Protein AF-A0A822XSL1-F1 (afdb_monomer_lite)

Organism: Nelumbo nucifera (NCBI:txid4432)

Radius of gyration: 12.56 Å; chains: 1; bounding box: 32×30×30 Å

Secondary structure (DSSP, 8-state):
--THHHHHHHHHHHHHHHHHHHS-HHHHHHHHHHHHHHHTSHHHHHHHHHTT-HHHHHHHHHHH-----

InterPro domains:
  IPR011989 Armadillo-like helical [G3DSA:1.25.10.10] (3-69)

pLDDT: mean 74.56, std 13.94, range [39.22, 87.56]

Structure (mmCIF, N/CA/C/O backbone):
data_AF-A0A822XSL1-F1
#
_entry.id   AF-A0A822XSL1-F1
#
loop_
_atom_site.group_PDB
_atom_site.id
_atom_site.type_symbol
_atom_site.label_atom_id
_atom_site.label_alt_id
_atom_site.label_comp_id
_atom_site.label_asym_id
_atom_site.label_entity_id
_atom_site.label_seq_id
_atom_site.pdbx_PDB_ins_code
_atom_site.Cartn_x
_atom_site.Cartn_y
_atom_site.Cartn_z
_atom_site.occupancy
_atom_site.B_iso_or_equiv
_atom_site.auth_seq_id
_atom_site.auth_comp_id
_atom_site.auth_asym_id
_atom_site.auth_atom_id
_atom_site.pdbx_PDB_model_num
ATOM 1 N N . MET A 1 1 ? -11.700 15.078 18.827 1.00 43.09 1 MET A N 1
ATOM 2 C CA . MET A 1 1 ? -10.614 14.469 18.028 1.00 43.09 1 MET A CA 1
ATOM 3 C C . MET A 1 1 ? -10.891 14.777 16.563 1.00 43.09 1 MET A C 1
ATOM 5 O O . MET A 1 1 ? -11.982 14.489 16.085 1.00 43.09 1 MET A O 1
ATOM 9 N N . CYS A 1 2 ? -9.991 15.522 15.922 1.00 39.22 2 CYS A N 1
ATOM 10 C CA . CYS A 1 2 ? -10.205 16.211 14.649 1.00 39.22 2 CYS A CA 1
ATOM 11 C C . CYS A 1 2 ? -10.435 15.238 13.484 1.00 39.22 2 CYS A C 1
ATOM 13 O O . CYS A 1 2 ? -9.558 14.438 13.168 1.00 39.22 2 CYS A O 1
ATOM 15 N N . ARG A 1 3 ? -11.573 15.373 12.783 1.00 48.34 3 ARG A N 1
ATOM 16 C CA . AR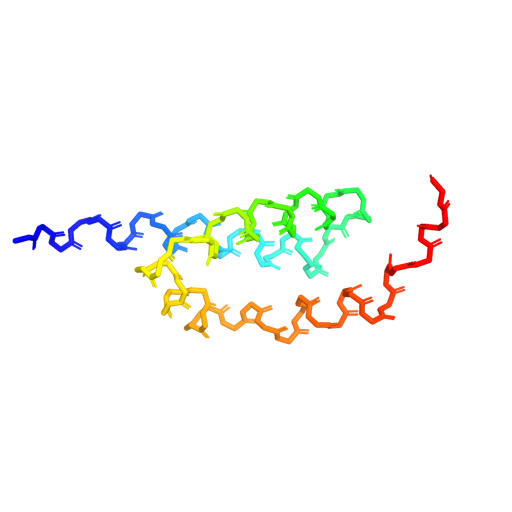G A 1 3 ? -11.893 14.622 11.549 1.00 48.34 3 ARG A CA 1
ATOM 17 C C . ARG A 1 3 ? -10.833 14.766 10.436 1.00 48.34 3 ARG A C 1
ATOM 19 O O . ARG A 1 3 ? -10.827 13.970 9.511 1.00 48.34 3 ARG A O 1
ATOM 26 N N . GLN A 1 4 ? -9.916 15.733 10.541 1.00 48.50 4 GLN A N 1
ATOM 27 C CA . GLN A 1 4 ? -8.844 15.990 9.568 1.00 48.50 4 GLN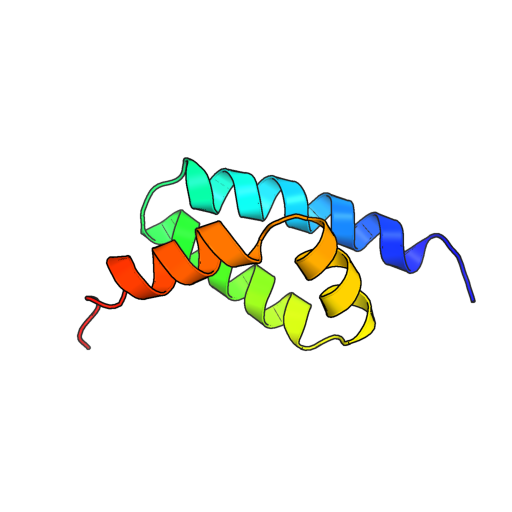 A CA 1
ATOM 28 C C . GLN A 1 4 ? -7.641 15.030 9.632 1.00 48.50 4 GLN A C 1
ATOM 30 O O . GLN A 1 4 ? -6.867 14.994 8.678 1.00 48.50 4 GLN A O 1
ATOM 35 N N . CYS A 1 5 ? -7.461 14.236 10.696 1.00 44.34 5 CYS A N 1
ATOM 36 C CA . CYS A 1 5 ? -6.288 13.354 10.802 1.00 44.34 5 CYS A CA 1
ATOM 37 C C . CYS A 1 5 ? -6.384 12.091 9.922 1.00 44.34 5 CYS A C 1
ATOM 39 O O . CYS A 1 5 ? -5.358 11.603 9.456 1.00 44.34 5 CYS A O 1
ATOM 41 N N . THR A 1 6 ? -7.586 11.580 9.637 1.00 52.56 6 THR A N 1
ATOM 42 C CA . THR A 1 6 ? -7.768 10.354 8.833 1.00 52.56 6 THR A CA 1
ATOM 43 C C . THR A 1 6 ? -7.780 10.622 7.327 1.00 52.56 6 THR A C 1
ATOM 45 O O . THR A 1 6 ? -7.266 9.819 6.548 1.00 52.56 6 THR A O 1
ATOM 48 N N . GLU A 1 7 ? -8.286 11.779 6.889 1.00 54.62 7 GLU A N 1
ATOM 49 C CA . GLU A 1 7 ? -8.365 12.107 5.460 1.00 54.62 7 GLU A CA 1
ATOM 50 C C . GLU A 1 7 ? -6.992 12.319 4.814 1.00 54.62 7 GLU A C 1
ATOM 52 O O . GLU A 1 7 ? -6.820 12.029 3.630 1.00 54.62 7 GLU A O 1
ATOM 57 N N . GLN A 1 8 ? -6.003 12.814 5.564 1.00 55.97 8 GLN A N 1
ATOM 58 C CA . GLN A 1 8 ? -4.662 13.051 5.026 1.00 55.97 8 GLN A CA 1
ATOM 59 C C . GLN A 1 8 ? -3.932 11.739 4.701 1.00 55.97 8 GLN A C 1
ATOM 61 O O . GLN A 1 8 ? -3.210 11.664 3.705 1.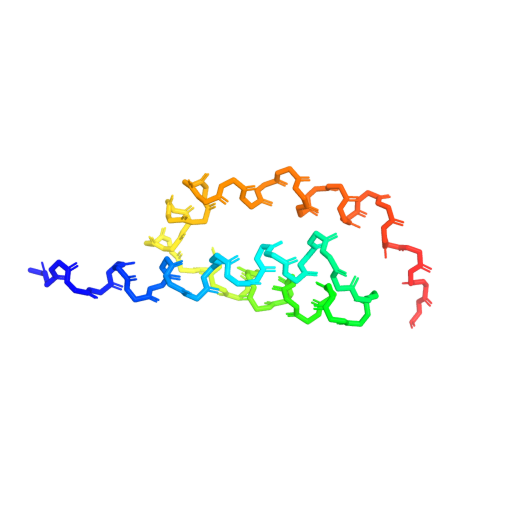00 55.97 8 GLN A O 1
ATOM 66 N N . ASN A 1 9 ? -4.171 10.684 5.484 1.00 62.53 9 ASN A N 1
ATOM 67 C CA . ASN A 1 9 ? -3.533 9.384 5.281 1.00 62.53 9 ASN A CA 1
ATOM 68 C C . ASN A 1 9 ? -4.124 8.654 4.065 1.00 62.53 9 ASN A C 1
ATOM 70 O O . ASN A 1 9 ? -3.371 8.131 3.246 1.00 62.53 9 ASN A O 1
ATOM 74 N N . VAL A 1 10 ? -5.444 8.729 3.846 1.00 63.47 10 VAL A N 1
ATOM 75 C CA . VAL A 1 10 ? -6.108 8.192 2.635 1.00 63.47 10 VAL A CA 1
ATOM 76 C C . VAL A 1 10 ? -5.555 8.819 1.349 1.00 63.47 10 VAL A C 1
ATOM 78 O O . VAL A 1 10 ? -5.372 8.127 0.344 1.00 63.47 10 VAL A O 1
ATOM 81 N N . ARG A 1 11 ? -5.241 10.122 1.377 1.00 67.06 11 ARG A N 1
ATOM 82 C CA . ARG A 1 11 ? -4.653 10.845 0.234 1.00 67.06 11 ARG A CA 1
ATOM 83 C C . ARG A 1 11 ? -3.260 10.333 -0.130 1.00 67.06 11 ARG A C 1
ATOM 85 O O . ARG A 1 11 ? -2.917 10.359 -1.304 1.00 67.06 11 ARG A O 1
ATOM 92 N N . ASN A 1 12 ? -2.492 9.847 0.845 1.00 74.62 12 ASN A N 1
ATOM 93 C CA . ASN A 1 12 ? -1.184 9.231 0.609 1.00 74.62 12 ASN A CA 1
ATOM 94 C C . ASN A 1 12 ? -1.298 7.760 0.185 1.00 74.62 12 ASN A C 1
ATOM 96 O O . ASN A 1 12 ? -0.507 7.289 -0.622 1.00 74.62 12 ASN A O 1
ATOM 100 N N . ILE A 1 13 ? -2.308 7.030 0.662 1.00 81.12 13 ILE A N 1
ATOM 101 C CA . ILE A 1 13 ? -2.470 5.601 0.355 1.00 81.12 13 ILE A CA 1
ATOM 102 C C . ILE A 1 13 ? -2.828 5.376 -1.121 1.00 81.12 13 ILE A C 1
ATOM 104 O O . ILE A 1 13 ? -2.207 4.543 -1.775 1.00 81.12 13 ILE A O 1
ATOM 108 N N . LYS A 1 14 ? -3.782 6.135 -1.678 1.00 82.81 14 LYS A N 1
ATOM 109 C CA . LYS A 1 14 ? -4.229 6.001 -3.082 1.00 82.81 14 LYS A CA 1
ATOM 110 C C . LYS A 1 14 ? -3.094 6.041 -4.126 1.00 82.81 14 LYS A C 1
ATOM 112 O O . LYS A 1 14 ? -3.035 5.125 -4.948 1.00 82.81 14 LYS A O 1
ATOM 117 N N . PRO A 1 15 ? -2.186 7.037 -4.123 1.00 86.06 15 PRO A N 1
ATOM 118 C CA . PRO A 1 15 ? -1.065 7.063 -5.059 1.00 86.06 15 PRO A CA 1
ATOM 119 C C . PRO A 1 15 ? -0.078 5.913 -4.823 1.00 86.06 15 PRO A C 1
ATOM 121 O O . PRO A 1 15 ? 0.442 5.369 -5.793 1.00 86.06 15 PRO A O 1
ATOM 124 N N . LEU A 1 16 ? 0.122 5.461 -3.579 1.00 86.44 16 LEU A N 1
ATOM 125 C CA . LEU A 1 16 ? 0.949 4.280 -3.298 1.00 86.44 16 LEU A CA 1
ATOM 126 C C . LEU A 1 16 ? 0.338 3.005 -3.900 1.00 86.44 16 LEU A C 1
ATOM 128 O O . LEU A 1 16 ? 1.062 2.213 -4.500 1.00 86.44 16 LEU A O 1
ATOM 132 N N . VAL A 1 17 ? -0.991 2.836 -3.833 1.00 84.75 17 VAL A N 1
ATOM 133 C CA . VAL A 1 17 ? -1.699 1.723 -4.503 1.00 84.75 17 VAL A CA 1
ATOM 134 C C . VAL A 1 17 ? -1.514 1.791 -6.014 1.00 84.75 17 VAL A C 1
ATOM 136 O O . VAL A 1 17 ? -1.299 0.773 -6.671 1.00 84.75 17 VAL A O 1
ATOM 139 N N . TYR A 1 18 ? -1.598 2.997 -6.575 1.00 86.94 18 TYR A N 1
ATOM 140 C CA . TYR A 1 18 ? -1.420 3.216 -8.003 1.00 86.94 18 TYR A CA 1
ATOM 141 C C . TYR A 1 18 ? -0.005 2.840 -8.459 1.00 86.94 18 TYR A C 1
ATOM 143 O O . TYR A 1 18 ? 0.148 2.127 -9.451 1.00 86.94 18 TYR A O 1
ATOM 151 N N . VAL A 1 19 ? 1.024 3.239 -7.704 1.00 87.56 19 VAL A N 1
ATOM 152 C CA . VAL A 1 19 ? 2.423 2.859 -7.958 1.00 87.56 19 VAL A CA 1
ATOM 153 C C . VAL A 1 19 ? 2.627 1.350 -7.796 1.00 87.56 19 VAL A C 1
ATOM 155 O O . VAL A 1 19 ? 3.329 0.745 -8.598 1.00 87.56 19 VAL A O 1
ATOM 158 N N . LEU A 1 20 ? 1.967 0.705 -6.834 1.00 84.38 20 LEU A N 1
ATOM 159 C CA . LEU A 1 20 ? 1.981 -0.756 -6.684 1.00 84.38 20 LEU A CA 1
ATOM 160 C C . LEU A 1 20 ? 1.413 -1.486 -7.912 1.00 84.38 20 LEU A C 1
ATOM 162 O O . LEU A 1 20 ? 1.936 -2.524 -8.325 1.00 84.38 20 LEU A O 1
ATOM 166 N N . LYS A 1 21 ? 0.364 -0.928 -8.525 1.00 83.06 21 LYS A N 1
ATOM 167 C CA . LYS A 1 21 ? -0.272 -1.491 -9.724 1.00 83.06 21 LYS A CA 1
ATOM 168 C C . LYS A 1 21 ? 0.526 -1.211 -11.002 1.00 83.06 21 LYS A C 1
ATOM 170 O O . LYS A 1 21 ? 0.674 -2.113 -11.820 1.00 83.06 21 LYS A O 1
ATOM 175 N N . THR A 1 22 ? 1.050 0.003 -11.166 1.00 86.19 22 THR A N 1
ATOM 176 C CA . THR A 1 22 ? 1.588 0.498 -12.453 1.00 86.19 22 THR A CA 1
ATOM 177 C C . THR A 1 22 ? 3.101 0.730 -12.480 1.00 86.19 22 THR A C 1
ATOM 179 O O . THR A 1 22 ? 3.684 0.800 -13.556 1.00 86.19 22 THR A O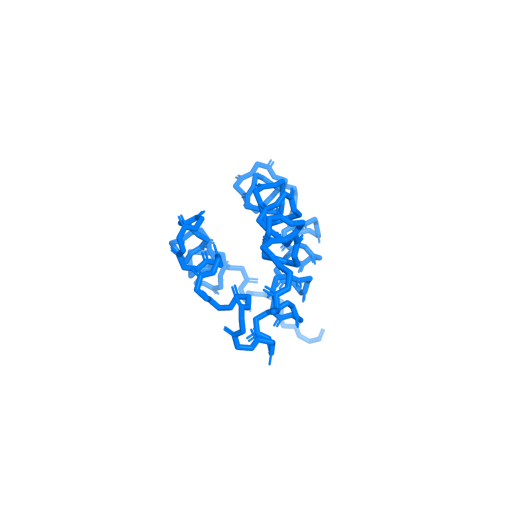 1
ATOM 182 N N . GLY A 1 23 ? 3.746 0.856 -11.320 1.00 82.50 23 GLY A N 1
ATOM 183 C CA . GLY A 1 23 ? 5.168 1.177 -11.197 1.00 82.50 23 GLY A CA 1
ATOM 184 C C . GLY A 1 23 ? 6.105 0.000 -11.484 1.00 82.50 23 GLY A C 1
ATOM 185 O O . GLY A 1 23 ? 5.679 -1.139 -11.654 1.00 82.50 23 GLY A O 1
ATOM 186 N N . ILE A 1 24 ? 7.409 0.281 -11.503 1.00 83.81 24 ILE A N 1
ATOM 187 C CA . ILE A 1 24 ? 8.491 -0.716 -11.611 1.00 83.81 24 ILE A CA 1
ATOM 188 C C . ILE A 1 24 ? 8.766 -1.387 -10.259 1.00 83.81 24 ILE A C 1
ATOM 190 O O . ILE A 1 24 ? 8.408 -0.833 -9.221 1.00 83.81 24 ILE A O 1
ATOM 194 N N . GLU A 1 25 ? 9.435 -2.546 -10.241 1.00 82.31 25 GLU A N 1
ATOM 195 C CA . GLU A 1 25 ? 9.643 -3.341 -9.015 1.00 82.31 25 GLU A CA 1
ATOM 196 C C . GLU A 1 25 ? 10.182 -2.531 -7.825 1.00 82.31 25 GLU A C 1
ATOM 198 O O . GLU A 1 25 ? 9.620 -2.609 -6.736 1.00 82.31 25 GLU A O 1
ATOM 203 N N . VAL A 1 26 ? 11.187 -1.675 -8.040 1.00 83.75 26 VAL A N 1
ATOM 204 C CA . VAL A 1 26 ? 11.760 -0.806 -6.992 1.00 83.75 26 VAL A CA 1
ATOM 205 C C . VAL A 1 26 ? 10.720 0.167 -6.425 1.00 83.75 26 VAL A C 1
ATOM 207 O O . VAL A 1 26 ? 10.605 0.339 -5.212 1.00 83.75 26 VAL A O 1
ATOM 210 N N . SER A 1 27 ? 9.915 0.792 -7.284 1.00 86.88 27 SER A N 1
ATOM 211 C CA . SER A 1 27 ? 8.849 1.699 -6.848 1.00 86.88 27 SER A CA 1
ATOM 212 C C . SER A 1 27 ? 7.742 0.951 -6.109 1.00 86.88 27 SER A C 1
ATOM 214 O O . SER A 1 27 ? 7.216 1.472 -5.127 1.00 86.88 27 SER A O 1
ATOM 216 N N . LYS A 1 28 ? 7.415 -0.278 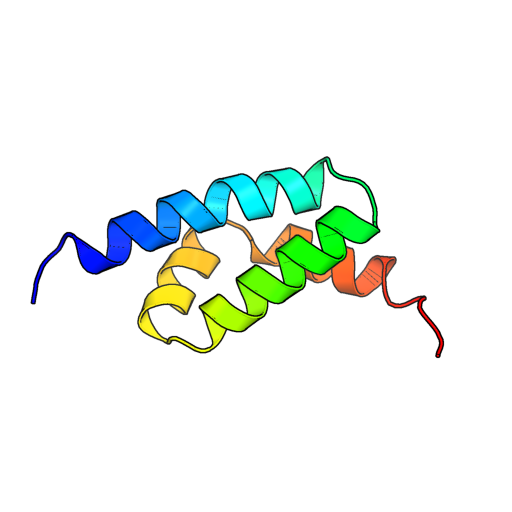-6.532 1.00 86.81 28 LYS A N 1
ATOM 217 C CA . LYS A 1 28 ? 6.458 -1.144 -5.829 1.00 86.81 28 LYS A CA 1
ATOM 218 C C . LYS A 1 28 ? 6.973 -1.539 -4.444 1.00 86.81 28 LYS A C 1
ATOM 220 O O . LYS A 1 28 ? 6.205 -1.473 -3.487 1.00 86.81 28 LYS A O 1
ATOM 225 N N . GLN A 1 29 ? 8.257 -1.881 -4.310 1.00 85.50 29 GLN A N 1
ATOM 226 C CA . GLN A 1 29 ? 8.888 -2.172 -3.016 1.00 85.50 29 GLN A CA 1
ATOM 227 C C . GLN A 1 29 ? 8.847 -0.957 -2.090 1.00 85.50 29 GLN A C 1
ATOM 229 O O . GLN A 1 29 ? 8.379 -1.069 -0.958 1.00 85.50 29 GLN A O 1
ATOM 234 N N . ASN A 1 30 ? 9.249 0.217 -2.583 1.00 86.44 30 ASN A N 1
ATOM 235 C CA . ASN A 1 30 ? 9.214 1.454 -1.803 1.00 86.44 30 ASN A CA 1
ATOM 236 C C . ASN A 1 30 ? 7.783 1.809 -1.377 1.00 86.44 30 ASN A C 1
ATOM 238 O O . ASN A 1 30 ? 7.549 2.110 -0.208 1.00 86.44 30 ASN A O 1
ATOM 242 N N . ALA A 1 31 ? 6.812 1.694 -2.289 1.00 87.38 31 ALA A N 1
ATOM 243 C CA . ALA A 1 31 ? 5.407 1.936 -1.979 1.00 87.38 31 ALA A CA 1
ATOM 244 C C . ALA A 1 31 ? 4.865 0.949 -0.936 1.00 87.38 31 ALA A C 1
ATOM 246 O O . ALA A 1 31 ? 4.154 1.350 -0.014 1.00 87.38 31 ALA A O 1
ATOM 247 N N . THR A 1 32 ? 5.246 -0.326 -1.037 1.00 85.69 32 THR A N 1
ATOM 248 C CA . THR A 1 32 ? 4.894 -1.360 -0.055 1.00 85.69 32 THR A CA 1
ATOM 249 C C . THR A 1 32 ? 5.510 -1.058 1.307 1.00 85.69 32 THR A C 1
ATOM 251 O O . THR A 1 32 ? 4.813 -1.144 2.310 1.00 85.69 32 THR A O 1
ATOM 254 N N . CYS A 1 33 ? 6.778 -0.644 1.360 1.00 85.44 33 CYS A N 1
ATOM 255 C CA . CYS A 1 33 ? 7.469 -0.280 2.597 1.00 85.44 33 CYS A CA 1
ATOM 256 C C . CYS A 1 33 ? 6.806 0.922 3.291 1.00 85.44 33 CYS A C 1
ATOM 258 O O . CYS A 1 33 ? 6.551 0.892 4.498 1.00 85.44 33 CYS A O 1
ATOM 260 N N . SER A 1 34 ? 6.434 1.954 2.525 1.00 87.00 34 SER A N 1
ATOM 261 C CA . SER A 1 34 ? 5.668 3.091 3.045 1.00 87.00 34 SER A CA 1
ATOM 262 C C . SER A 1 34 ? 4.290 2.666 3.557 1.00 87.00 34 SER A C 1
ATOM 264 O O . SER A 1 34 ? 3.910 3.054 4.658 1.00 87.00 34 SER A O 1
ATOM 266 N N . LEU A 1 35 ? 3.554 1.831 2.815 1.00 83.19 35 LEU A N 1
ATOM 267 C CA . LEU A 1 35 ? 2.248 1.319 3.252 1.00 83.19 35 LEU A CA 1
ATOM 268 C C . LEU A 1 35 ? 2.350 0.436 4.498 1.00 83.19 35 LEU A C 1
ATOM 270 O O . LEU A 1 35 ? 1.503 0.541 5.380 1.00 83.19 35 LEU A O 1
ATOM 274 N N . LEU A 1 36 ? 3.387 -0.394 4.598 1.00 82.62 36 LEU A N 1
ATOM 275 C CA . LEU A 1 36 ? 3.648 -1.230 5.766 1.00 82.62 36 LEU A CA 1
ATOM 276 C C . LEU A 1 36 ? 3.923 -0.361 6.996 1.00 82.62 36 LEU A C 1
ATOM 278 O O . LEU A 1 36 ? 3.334 -0.586 8.048 1.00 82.62 36 LEU A O 1
ATOM 282 N N . SER A 1 37 ? 4.738 0.683 6.827 1.00 85.56 37 SER A N 1
ATOM 283 C CA . SER A 1 37 ? 5.025 1.661 7.880 1.00 85.56 37 SER A CA 1
ATOM 284 C C . SER A 1 37 ? 3.757 2.396 8.322 1.00 85.56 37 SER A C 1
ATOM 286 O O . SER A 1 37 ? 3.525 2.574 9.515 1.00 85.56 37 SER A O 1
ATOM 288 N N . LEU A 1 38 ? 2.886 2.766 7.376 1.00 82.19 38 LEU A N 1
ATOM 289 C CA . LEU A 1 38 ? 1.586 3.367 7.678 1.00 82.19 38 LEU A CA 1
ATOM 290 C C . LEU A 1 38 ? 0.641 2.382 8.377 1.00 82.19 38 LEU A C 1
ATOM 292 O O . LEU A 1 38 ? -0.122 2.809 9.236 1.00 82.19 38 LEU A O 1
ATOM 296 N N . SER A 1 39 ? 0.707 1.087 8.055 1.00 81.06 39 SER A N 1
ATOM 297 C CA . SER A 1 39 ? -0.113 0.029 8.660 1.00 81.06 39 SER A CA 1
ATOM 298 C C . SER A 1 39 ? 0.256 -0.293 10.114 1.00 81.06 39 SER A C 1
ATOM 300 O O . SER A 1 39 ? -0.515 -0.983 10.786 1.00 81.06 39 SER A O 1
ATOM 302 N N . LEU A 1 40 ? 1.403 0.183 10.609 1.00 83.25 40 LEU A N 1
ATOM 303 C CA . LEU A 1 40 ? 1.765 0.090 12.029 1.00 83.25 40 LEU A CA 1
ATOM 304 C C . LEU A 1 40 ? 0.875 0.980 12.908 1.00 83.25 40 LEU A C 1
ATOM 306 O O . LEU A 1 40 ? 0.751 0.734 14.104 1.00 83.25 40 LEU A O 1
ATOM 310 N N . ILE A 1 41 ? 0.231 1.988 12.315 1.00 82.88 41 ILE A N 1
ATOM 311 C CA . ILE A 1 41 ? -0.720 2.870 12.989 1.00 82.88 41 ILE A CA 1
ATOM 312 C C . ILE A 1 41 ? -2.128 2.292 12.808 1.00 82.88 41 ILE A C 1
ATOM 314 O O . ILE A 1 41 ? -2.610 2.148 11.684 1.00 82.88 41 ILE A O 1
ATOM 318 N N . GLU A 1 42 ? -2.810 1.974 13.907 1.00 76.69 42 GLU A N 1
ATOM 319 C CA . GLU A 1 42 ? -4.116 1.297 13.866 1.00 76.69 42 GLU A CA 1
ATOM 320 C C . GLU A 1 42 ? -5.204 2.129 13.172 1.00 76.69 42 GLU A C 1
ATOM 322 O O . GLU A 1 42 ? -5.972 1.592 12.374 1.00 76.69 42 GLU A O 1
ATOM 327 N N . ASP A 1 43 ? -5.193 3.452 13.356 1.00 78.88 43 ASP A N 1
ATOM 328 C CA . ASP A 1 43 ? -6.087 4.381 12.651 1.00 78.88 43 ASP A CA 1
ATOM 329 C C . ASP A 1 43 ? -5.927 4.329 11.121 1.00 78.88 43 ASP A C 1
ATOM 331 O O . ASP A 1 43 ? -6.875 4.548 10.360 1.00 78.88 43 ASP A O 1
ATOM 335 N N . ASN A 1 44 ? -4.727 3.991 10.642 1.00 76.06 44 ASN A N 1
ATOM 336 C CA . ASN A 1 44 ? -4.445 3.883 9.216 1.00 76.06 44 ASN A CA 1
ATOM 337 C C . ASN A 1 44 ? -4.842 2.527 8.647 1.00 76.06 44 ASN A C 1
ATOM 339 O O . ASN A 1 44 ? -5.153 2.460 7.460 1.00 76.06 44 ASN A O 1
ATOM 343 N N . LYS A 1 45 ? -4.894 1.462 9.457 1.00 76.06 45 LYS A N 1
ATOM 344 C CA . LYS A 1 45 ? -5.303 0.126 8.991 1.00 76.06 45 LYS A CA 1
ATOM 345 C C . LYS A 1 45 ? -6.694 0.148 8.364 1.00 76.06 45 LYS A C 1
ATOM 347 O O . LYS A 1 45 ? -6.890 -0.427 7.297 1.00 76.06 45 LYS A O 1
ATOM 352 N N . VAL A 1 46 ? -7.636 0.867 8.980 1.00 78.62 46 VAL A N 1
ATOM 353 C CA . VAL A 1 46 ? -9.008 1.018 8.460 1.00 78.62 46 VAL A CA 1
ATOM 354 C C . VAL A 1 46 ? -9.004 1.750 7.115 1.00 78.62 46 VAL A C 1
ATOM 356 O O . VAL A 1 46 ? -9.675 1.336 6.167 1.00 78.62 46 VAL A O 1
ATOM 359 N N . SER A 1 47 ? -8.185 2.797 6.998 1.00 79.44 47 SER A N 1
ATOM 360 C CA . SER A 1 47 ? -8.028 3.571 5.761 1.00 79.44 47 SER A CA 1
ATOM 361 C C . SER A 1 47 ? -7.367 2.760 4.639 1.00 79.44 47 SER A C 1
ATOM 363 O O . SER A 1 47 ? -7.801 2.832 3.490 1.00 79.44 47 SER A O 1
ATOM 365 N N . ILE A 1 48 ? -6.348 1.958 4.965 1.00 78.69 48 ILE A N 1
ATOM 366 C CA . ILE A 1 48 ? -5.639 1.072 4.030 1.00 78.69 48 ILE A CA 1
ATOM 367 C C . ILE A 1 48 ? -6.574 -0.036 3.535 1.00 78.69 48 ILE 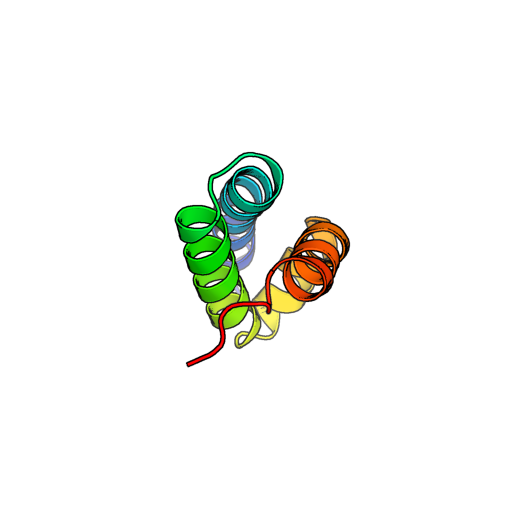A C 1
ATOM 369 O O . ILE A 1 48 ? -6.652 -0.272 2.328 1.00 78.69 48 ILE A O 1
ATOM 373 N N . GLY A 1 49 ? -7.325 -0.668 4.443 1.00 75.00 49 GLY A N 1
ATOM 374 C CA . GLY A 1 49 ? -8.326 -1.680 4.101 1.00 75.00 49 GLY A CA 1
ATOM 375 C C . GLY A 1 49 ? -9.441 -1.128 3.211 1.00 75.00 49 GLY A C 1
ATOM 376 O O . GLY A 1 49 ? -9.852 -1.792 2.265 1.00 75.00 49 GLY A O 1
ATOM 377 N N . SER A 1 50 ? -9.853 0.123 3.437 1.00 78.50 50 SER A N 1
ATOM 378 C CA . SER A 1 50 ? -10.864 0.800 2.611 1.00 78.50 50 SER A CA 1
ATOM 379 C C . SER A 1 50 ? -10.352 1.225 1.228 1.00 78.50 50 SER A C 1
ATOM 381 O O . SER A 1 50 ? -11.152 1.451 0.328 1.00 78.50 50 SER A O 1
ATOM 383 N N . CYS A 1 51 ? -9.033 1.345 1.032 1.00 73.62 51 CYS A N 1
ATOM 384 C CA . CYS A 1 51 ? -8.425 1.748 -0.245 1.00 73.62 51 CYS A CA 1
ATOM 385 C C . CYS A 1 51 ? -8.107 0.570 -1.181 1.00 73.62 51 CYS A C 1
ATOM 387 O O . CYS A 1 51 ? -7.340 0.748 -2.128 1.00 73.62 51 CYS A O 1
ATOM 389 N N . GLU A 1 52 ? -8.636 -0.627 -0.901 1.00 77.44 52 GLU A N 1
ATOM 390 C CA . GLU A 1 52 ? -8.399 -1.845 -1.693 1.00 77.44 52 GLU A CA 1
ATOM 391 C C . GLU A 1 52 ? -6.902 -2.131 -1.933 1.00 77.44 52 GLU A C 1
ATOM 393 O O . GLU A 1 52 ? -6.501 -2.688 -2.956 1.00 77.44 52 GLU A O 1
ATOM 398 N N . VAL A 1 53 ? -6.050 -1.747 -0.973 1.00 81.12 53 VAL A N 1
ATOM 399 C CA . VAL A 1 53 ? -4.601 -2.016 -0.996 1.00 81.12 53 VAL A CA 1
ATOM 400 C C . VAL A 1 53 ? -4.306 -3.505 -0.900 1.00 81.12 53 VAL A C 1
ATOM 402 O O . VAL A 1 53 ? -3.317 -3.977 -1.452 1.00 81.12 53 VAL A O 1
ATOM 405 N N . ILE A 1 54 ? -5.150 -4.246 -0.186 1.00 82.44 54 ILE A N 1
ATOM 406 C CA . ILE A 1 54 ? -4.906 -5.638 0.192 1.00 82.44 54 ILE A CA 1
ATOM 407 C C . ILE A 1 54 ? -4.633 -6.530 -1.038 1.00 82.44 54 ILE A C 1
ATOM 409 O O . ILE A 1 54 ? -3.561 -7.130 -1.077 1.00 82.44 54 ILE A O 1
ATOM 413 N N . PRO A 1 55 ? -5.501 -6.601 -2.071 1.00 83.00 55 PRO A N 1
ATOM 414 C CA . PRO A 1 55 ? -5.249 -7.445 -3.241 1.00 83.00 55 PRO A CA 1
ATOM 415 C C . PRO A 1 55 ? -3.944 -7.142 -4.006 1.00 83.00 55 PRO A C 1
ATOM 417 O O . PRO A 1 55 ? -3.175 -8.080 -4.228 1.00 83.00 55 PRO A O 1
ATOM 420 N N . PRO A 1 56 ? -3.624 -5.888 -4.398 1.00 80.62 56 PRO A N 1
ATOM 421 C CA . PRO A 1 56 ? -2.367 -5.596 -5.086 1.00 80.62 56 PRO A CA 1
ATOM 422 C C . PRO A 1 56 ? -1.140 -5.829 -4.199 1.00 80.62 56 PRO A C 1
ATOM 424 O O . PRO A 1 56 ? -0.103 -6.236 -4.712 1.00 80.62 56 PRO A O 1
ATOM 427 N N . LEU A 1 57 ? -1.248 -5.627 -2.883 1.00 81.25 57 LEU A N 1
ATOM 428 C CA . LEU A 1 57 ? -0.145 -5.850 -1.946 1.00 81.25 57 LEU A CA 1
ATOM 429 C C . LEU A 1 57 ? 0.117 -7.349 -1.730 1.00 81.25 57 LEU A C 1
ATOM 431 O O . LEU A 1 57 ? 1.263 -7.783 -1.774 1.00 81.25 57 LEU A O 1
ATOM 435 N N . VAL A 1 58 ? -0.935 -8.162 -1.603 1.00 83.06 58 VAL A N 1
ATOM 436 C CA . VAL A 1 58 ? -0.840 -9.632 -1.537 1.00 83.06 58 VAL A CA 1
ATOM 437 C C . VAL A 1 58 ? -0.308 -10.202 -2.851 1.00 83.06 58 VAL A C 1
ATOM 439 O O . VAL A 1 58 ? 0.608 -11.017 -2.831 1.00 83.06 58 VAL A O 1
ATOM 442 N N . SER A 1 59 ? -0.814 -9.733 -3.995 1.00 82.38 59 SER A N 1
ATOM 443 C CA . SER A 1 59 ? -0.305 -10.127 -5.312 1.00 82.38 59 SER A CA 1
ATOM 444 C C . SER A 1 59 ? 1.163 -9.747 -5.493 1.00 82.38 59 SER A C 1
ATOM 446 O O . SER A 1 59 ? 1.917 -10.526 -6.068 1.00 82.38 59 SER A O 1
ATOM 448 N N . PHE A 1 60 ? 1.581 -8.581 -4.997 1.00 79.69 60 PHE A N 1
ATOM 449 C CA . PHE A 1 60 ? 2.974 -8.156 -5.043 1.00 79.69 60 PHE A CA 1
ATOM 450 C C . PHE A 1 60 ? 3.871 -9.026 -4.157 1.00 79.69 60 PHE A C 1
ATOM 452 O O . PHE A 1 60 ? 4.927 -9.443 -4.613 1.00 79.69 60 PHE A O 1
ATOM 459 N N . LEU A 1 61 ? 3.450 -9.361 -2.935 1.00 78.00 61 LEU A N 1
ATOM 460 C CA . LEU A 1 61 ? 4.196 -10.271 -2.056 1.00 78.00 61 LEU A CA 1
ATOM 461 C C . LEU A 1 61 ? 4.277 -11.693 -2.636 1.00 78.00 61 LEU A C 1
ATOM 463 O O . LEU A 1 61 ? 5.329 -12.319 -2.594 1.00 78.00 61 LEU A O 1
ATOM 467 N N . LEU A 1 62 ? 3.194 -12.185 -3.239 1.00 77.62 62 LEU A N 1
ATOM 468 C CA . LEU A 1 62 ? 3.167 -13.491 -3.905 1.00 77.62 62 LEU A CA 1
ATOM 469 C C . LEU A 1 62 ? 4.067 -13.538 -5.147 1.00 77.62 62 LEU A C 1
ATOM 471 O O . LEU A 1 62 ? 4.716 -14.549 -5.393 1.00 77.62 62 LEU A O 1
ATOM 475 N N . ASN A 1 63 ? 4.108 -12.460 -5.932 1.00 74.25 63 ASN A N 1
ATOM 476 C CA . ASN A 1 63 ? 4.846 -12.412 -7.195 1.00 74.25 63 ASN A CA 1
ATOM 477 C C . ASN A 1 63 ? 6.307 -11.946 -7.029 1.00 74.25 63 ASN A C 1
ATOM 479 O O . ASN A 1 63 ? 7.171 -12.309 -7.822 1.00 74.25 63 ASN A O 1
ATOM 483 N N . GLY A 1 64 ? 6.580 -11.106 -6.030 1.00 63.28 64 GLY A N 1
ATOM 484 C CA . GLY A 1 64 ? 7.769 -10.253 -5.941 1.00 63.28 64 GLY A CA 1
ATOM 485 C C . GLY A 1 64 ? 8.748 -10.584 -4.814 1.00 63.28 64 GLY A C 1
ATOM 486 O O . GLY A 1 64 ? 9.762 -9.906 -4.679 1.00 63.28 64 GLY A O 1
ATOM 487 N N . SER A 1 65 ? 8.527 -11.634 -4.020 1.00 55.50 65 SER A N 1
ATOM 488 C CA . SER A 1 65 ? 9.504 -12.051 -2.997 1.00 55.50 65 SER A CA 1
ATOM 489 C C . SER A 1 65 ? 10.695 -12.855 -3.543 1.00 55.50 65 SER A C 1
ATOM 491 O O . SER A 1 65 ? 11.485 -13.380 -2.765 1.00 55.50 65 SER A O 1
ATOM 493 N N . ASN A 1 66 ? 10.907 -12.900 -4.864 1.00 52.03 66 ASN A N 1
ATOM 494 C CA . ASN A 1 66 ? 12.109 -13.498 -5.465 1.00 52.03 66 ASN A CA 1
ATOM 495 C C . ASN A 1 66 ? 13.382 -12.638 -5.312 1.00 52.03 66 ASN A C 1
ATOM 497 O O . ASN A 1 66 ? 14.393 -12.916 -5.953 1.00 52.03 66 ASN A O 1
ATOM 501 N N . HIS A 1 67 ? 13.384 -11.638 -4.428 1.00 50.34 67 HIS A N 1
ATOM 502 C CA . HIS A 1 67 ? 14.622 -11.033 -3.950 1.00 50.34 67 HIS A CA 1
ATOM 503 C C . HIS A 1 67 ? 15.228 -11.925 -2.860 1.00 50.34 67 HIS A C 1
ATOM 505 O O . HIS A 1 67 ? 15.033 -11.727 -1.660 1.00 50.34 67 HIS A O 1
ATOM 511 N N . LYS A 1 68 ? 15.955 -12.959 -3.292 1.00 44.03 68 LYS A N 1
ATOM 512 C CA . LYS A 1 68 ? 16.987 -13.546 -2.447 1.00 44.03 68 LYS A CA 1
ATOM 513 C C . LYS A 1 68 ? 18.076 -12.495 -2.212 1.00 44.03 68 LYS A C 1
ATOM 515 O O . LYS A 1 68 ? 18.663 -12.033 -3.185 1.00 44.03 68 LYS A O 1
ATOM 520 N N . ARG A 1 69 ? 18.411 -12.354 -0.927 1.00 39.34 69 ARG A N 1
ATOM 521 C CA . ARG A 1 69 ? 19.695 -11.929 -0.346 1.00 39.34 69 ARG A CA 1
ATOM 522 C C . ARG A 1 69 ? 19.917 -10.450 -0.060 1.00 39.34 69 ARG A C 1
ATOM 524 O O . ARG A 1 69 ? 19.929 -9.651 -1.010 1.00 39.34 69 ARG A O 1
#

Foldseek 3Di:
DDPPPLVVLLVLLQVLLVCLVPNDLVSVVVSLVVLVVQVVDVSCVVSNVVNVSVVSSVVCVVPPPPPDD

Sequence (69 aa):
MCRQCTEQNVRNIKPLVYVLKTGIEVSKQNATCSLLSLSLIEDNKVSIGSCEVIPPLVSFLLNGSNHKR